Protein AF-A4AA39-F1 (afdb_monomer_lite)

Structure (mmCIF, N/CA/C/O backbone):
data_AF-A4AA39-F1
#
_entry.id   AF-A4AA39-F1
#
loop_
_atom_site.group_PDB
_atom_site.id
_atom_site.type_symbol
_atom_site.label_atom_id
_atom_site.label_alt_id
_atom_site.label_comp_id
_atom_site.label_asym_id
_atom_site.label_entity_id
_atom_site.label_seq_id
_atom_site.pdbx_PDB_ins_code
_atom_site.Cartn_x
_atom_site.Cartn_y
_atom_site.Cartn_z
_atom_site.occupancy
_atom_site.B_iso_or_equiv
_atom_site.auth_seq_id
_atom_site.auth_comp_id
_atom_site.auth_asym_id
_atom_site.auth_atom_id
_atom_site.pdbx_PDB_model_num
ATOM 1 N N . MET A 1 1 ? -2.247 -11.166 59.926 1.00 53.53 1 MET A N 1
ATOM 2 C CA . MET A 1 1 ? -1.351 -10.716 58.838 1.00 53.53 1 MET A CA 1
ATOM 3 C C . MET A 1 1 ? -1.398 -11.515 57.515 1.00 53.53 1 MET A C 1
ATOM 5 O O . MET A 1 1 ? -1.023 -10.914 56.520 1.00 53.53 1 MET A O 1
ATOM 9 N N . PRO A 1 2 ? -1.896 -12.773 57.391 1.00 58.19 2 PRO A N 1
ATOM 10 C CA . PRO A 1 2 ? -1.869 -13.484 56.094 1.00 58.19 2 PRO A CA 1
ATOM 11 C C . PRO A 1 2 ? -2.984 -13.067 55.110 1.00 58.19 2 PRO A C 1
ATOM 13 O O . PRO A 1 2 ? -2.856 -13.269 53.908 1.00 58.19 2 PRO A O 1
ATOM 16 N N . ARG A 1 3 ? -4.067 -12.438 55.597 1.00 57.50 3 ARG A N 1
ATOM 17 C CA . ARG A 1 3 ? -5.190 -11.965 54.760 1.00 57.50 3 ARG A CA 1
ATOM 18 C C . ARG A 1 3 ? -4.828 -10.789 53.842 1.00 57.50 3 ARG A C 1
ATOM 20 O O . ARG A 1 3 ? -5.384 -10.689 52.757 1.00 57.50 3 ARG A O 1
ATOM 27 N N . LEU A 1 4 ? -3.886 -9.934 54.253 1.00 57.97 4 LEU A N 1
ATOM 28 C CA . LEU A 1 4 ? -3.425 -8.780 53.466 1.00 57.97 4 LEU A CA 1
ATOM 29 C C . LEU A 1 4 ? -2.544 -9.201 52.281 1.00 57.97 4 LEU A C 1
ATOM 31 O O . LEU A 1 4 ? -2.683 -8.657 51.191 1.00 57.97 4 LEU A O 1
ATOM 35 N N . LEU A 1 5 ? -1.703 -10.223 52.470 1.00 58.91 5 LEU A N 1
ATOM 36 C CA . LEU A 1 5 ? -0.867 -10.786 51.404 1.00 58.91 5 LEU A CA 1
ATOM 37 C C . LEU A 1 5 ? -1.705 -11.475 50.320 1.00 58.91 5 LEU A C 1
ATOM 39 O O . LEU A 1 5 ? -1.404 -11.353 49.136 1.00 58.91 5 LEU A O 1
ATOM 43 N N . LEU A 1 6 ? -2.796 -12.137 50.716 1.00 59.50 6 LEU A N 1
ATOM 44 C CA . LEU A 1 6 ? -3.707 -12.808 49.787 1.00 59.50 6 LEU A CA 1
ATOM 45 C C . LEU A 1 6 ? -4.495 -11.808 48.923 1.00 59.50 6 LEU A C 1
ATOM 47 O O . LEU A 1 6 ? -4.733 -12.062 47.746 1.00 59.50 6 LEU A O 1
ATOM 51 N N . PHE A 1 7 ? -4.842 -10.647 49.487 1.00 60.78 7 PHE A N 1
ATOM 52 C CA . PHE A 1 7 ? -5.518 -9.570 48.758 1.00 60.78 7 PHE A CA 1
ATOM 53 C C . PHE A 1 7 ? -4.586 -8.887 47.749 1.00 60.78 7 PHE A C 1
ATOM 55 O O . PHE A 1 7 ? -5.000 -8.595 46.630 1.00 60.78 7 PHE A O 1
ATOM 62 N N . MET A 1 8 ? -3.313 -8.684 48.109 1.00 61.06 8 MET A N 1
ATOM 63 C CA . MET A 1 8 ? -2.340 -8.053 47.211 1.00 61.06 8 MET A CA 1
ATOM 64 C C . MET A 1 8 ? -1.991 -8.938 46.003 1.00 61.06 8 MET A C 1
ATOM 66 O O . MET A 1 8 ? -1.833 -8.432 44.894 1.00 61.06 8 MET A O 1
ATOM 70 N N . PHE A 1 9 ? -1.955 -10.262 46.189 1.00 60.12 9 PHE A N 1
ATOM 71 C CA . PHE A 1 9 ? -1.766 -11.217 45.090 1.00 60.12 9 PHE A CA 1
ATOM 72 C C . PHE A 1 9 ? -2.962 -11.255 44.123 1.00 60.12 9 PHE A C 1
ATOM 74 O O . PHE A 1 9 ? -2.787 -11.492 42.929 1.00 60.12 9 PHE A O 1
ATOM 81 N N . LEU A 1 10 ? -4.176 -10.984 44.620 1.00 60.03 10 LEU A N 1
ATOM 82 C CA . LEU A 1 10 ? -5.394 -10.978 43.808 1.00 60.03 10 LEU A CA 1
ATOM 83 C C . LEU A 1 10 ? -5.475 -9.754 42.879 1.00 60.03 10 LEU A C 1
ATOM 85 O O . LEU A 1 10 ? -5.942 -9.870 41.748 1.00 60.03 10 LEU A O 1
ATOM 89 N N . VAL A 1 11 ? -4.992 -8.593 43.335 1.00 63.50 11 VAL A N 1
ATOM 90 C CA . VAL A 1 11 ? -4.992 -7.350 42.542 1.00 63.50 11 VAL A CA 1
ATOM 91 C C . VAL A 1 11 ? -3.989 -7.430 41.384 1.00 63.50 11 VAL A C 1
ATOM 93 O O . VAL A 1 11 ? -4.296 -6.984 40.281 1.00 63.50 11 VAL A O 1
ATOM 96 N N . LEU A 1 12 ? -2.839 -8.083 41.586 1.00 59.12 12 LEU A N 1
ATOM 97 C CA . LEU A 1 12 ? -1.789 -8.201 40.564 1.00 59.12 12 LEU A CA 1
ATOM 98 C C . LEU A 1 12 ? -2.187 -9.087 39.366 1.00 59.12 12 LEU A C 1
ATOM 100 O O . LEU A 1 12 ? -1.704 -8.888 38.255 1.00 59.12 12 LEU A O 1
ATOM 104 N N . ALA A 1 13 ? -3.087 -10.056 39.562 1.00 59.88 13 ALA A N 1
ATOM 105 C CA . ALA A 1 13 ? -3.546 -10.936 38.484 1.00 59.88 13 ALA A CA 1
ATOM 106 C C . ALA A 1 13 ? -4.525 -10.244 37.513 1.00 59.88 13 ALA A C 1
ATOM 108 O O . ALA A 1 13 ? -4.680 -10.679 36.368 1.00 59.88 13 ALA A O 1
ATOM 109 N N . MET A 1 14 ? -5.177 -9.160 37.946 1.00 58.38 14 MET A N 1
ATOM 110 C CA . MET A 1 14 ? -6.270 -8.522 37.206 1.00 58.38 14 MET A CA 1
ATOM 111 C C . MET A 1 14 ? -5.785 -7.564 36.102 1.00 58.38 14 MET A C 1
ATOM 113 O O . MET A 1 14 ? -6.534 -7.267 35.171 1.00 58.38 14 MET A O 1
ATOM 117 N N . GLU A 1 15 ? -4.520 -7.134 36.139 1.00 57.38 15 GLU A N 1
ATOM 118 C CA . GLU A 1 15 ? -3.961 -6.172 35.174 1.00 57.38 15 GLU A CA 1
ATOM 119 C C . GLU A 1 15 ? -3.724 -6.767 33.773 1.00 57.38 15 GLU A C 1
ATOM 121 O O . GLU A 1 15 ? -3.654 -6.042 32.780 1.00 57.38 15 GLU A O 1
ATOM 126 N N . THR A 1 16 ? -3.659 -8.096 33.647 1.00 56.00 16 THR A N 1
ATOM 127 C CA . THR A 1 16 ? -3.307 -8.759 32.375 1.00 56.00 16 THR A CA 1
ATOM 128 C C . THR A 1 16 ? -4.465 -8.873 31.373 1.00 56.00 16 THR A C 1
ATOM 130 O O . THR A 1 16 ? -4.247 -9.204 30.206 1.00 56.00 16 THR A O 1
ATOM 133 N N . LEU A 1 17 ? -5.698 -8.551 31.780 1.00 57.00 17 LEU A N 1
ATOM 134 C CA . LEU A 1 17 ? -6.898 -8.676 30.939 1.00 57.00 17 LEU A CA 1
ATOM 135 C C . LEU A 1 17 ? -7.132 -7.494 29.983 1.00 57.00 17 LEU A C 1
ATOM 137 O O . LEU A 1 17 ? -7.924 -7.620 29.048 1.00 57.00 17 LEU A O 1
ATOM 141 N N . PHE A 1 18 ? -6.423 -6.374 30.150 1.00 55.81 18 PHE A N 1
ATOM 142 C CA . PHE A 1 18 ? -6.586 -5.174 29.315 1.00 55.81 18 PHE A CA 1
ATOM 143 C C . PHE A 1 18 ? -5.608 -5.082 28.134 1.00 55.81 18 PHE A C 1
ATOM 145 O O . PHE A 1 18 ? -5.394 -4.007 27.573 1.00 55.81 18 PHE A O 1
ATOM 152 N N . ALA A 1 19 ? -5.052 -6.206 27.678 1.00 56.84 19 ALA A N 1
ATOM 153 C CA . ALA A 1 19 ? -4.394 -6.257 26.376 1.00 56.84 19 ALA A CA 1
ATOM 154 C C . ALA A 1 19 ? -5.458 -6.209 25.260 1.00 56.84 19 ALA A C 1
ATOM 156 O O . ALA A 1 19 ? -5.891 -7.237 24.733 1.00 56.84 19 ALA A O 1
ATOM 157 N N . ALA A 1 20 ? -5.912 -4.999 24.916 1.00 59.78 20 ALA A N 1
ATOM 158 C CA . ALA A 1 20 ? -6.841 -4.758 23.818 1.00 59.78 20 ALA A CA 1
ATOM 159 C C . ALA A 1 20 ? -6.250 -5.309 22.511 1.00 59.78 20 ALA A C 1
ATOM 161 O O . ALA A 1 20 ? -5.331 -4.732 21.925 1.00 59.78 20 ALA A O 1
ATOM 162 N N . LYS A 1 21 ? -6.766 -6.455 22.053 1.00 60.72 21 LYS A N 1
ATOM 163 C CA . LYS A 1 21 ? -6.375 -7.025 20.761 1.00 60.72 21 LYS A CA 1
ATOM 164 C C . LYS A 1 21 ? -6.709 -6.006 19.667 1.00 60.72 21 LYS A C 1
ATOM 166 O O . LYS A 1 21 ? -7.826 -5.483 19.669 1.00 60.72 21 LYS A O 1
ATOM 171 N N . PRO A 1 22 ? -5.788 -5.714 18.732 1.00 65.69 22 PRO A N 1
ATOM 172 C CA . PRO A 1 22 ? -6.087 -4.771 17.669 1.00 65.69 22 PRO A CA 1
ATOM 173 C C . PRO A 1 22 ? -7.257 -5.291 16.835 1.00 65.69 22 PRO A C 1
ATOM 175 O O . PRO A 1 22 ? -7.309 -6.477 16.501 1.00 65.69 22 PRO A O 1
ATOM 178 N N . ASP A 1 23 ? -8.175 -4.397 16.478 1.00 82.38 23 ASP A N 1
ATOM 179 C CA . ASP A 1 23 ? -9.260 -4.698 15.549 1.00 82.38 23 ASP A CA 1
ATOM 180 C C . ASP A 1 23 ? -8.668 -5.303 14.259 1.00 82.38 23 ASP A C 1
ATOM 182 O O . ASP A 1 23 ? -7.779 -4.716 13.631 1.00 82.38 23 ASP A O 1
ATOM 186 N N . LYS A 1 24 ? -9.137 -6.494 13.861 1.00 88.38 24 LYS A N 1
ATOM 187 C CA . LYS A 1 24 ? -8.674 -7.183 12.643 1.00 88.38 24 LYS A CA 1
ATOM 188 C C . LYS A 1 24 ? -8.826 -6.297 11.401 1.00 88.38 24 LYS A C 1
ATOM 190 O O . LYS A 1 24 ? -7.977 -6.343 10.509 1.00 88.38 24 LYS A O 1
ATOM 195 N N . ALA A 1 25 ? -9.866 -5.463 11.345 1.00 90.62 25 ALA A N 1
ATOM 196 C CA . ALA A 1 25 ? -10.062 -4.519 10.251 1.00 90.62 25 ALA A CA 1
ATOM 197 C C . ALA A 1 25 ? -8.987 -3.420 10.257 1.00 90.62 25 ALA A C 1
ATOM 199 O O . ALA A 1 25 ? -8.456 -3.069 9.202 1.00 90.62 25 ALA A O 1
ATOM 200 N N . LEU A 1 26 ? -8.606 -2.926 11.439 1.00 92.00 26 LEU A N 1
ATOM 201 C CA . LEU A 1 26 ? -7.517 -1.960 11.576 1.00 92.00 26 LEU A CA 1
ATOM 202 C C . LEU A 1 26 ? -6.178 -2.570 11.144 1.00 92.00 26 LEU A C 1
ATOM 204 O O . LEU A 1 26 ? -5.452 -1.937 10.379 1.00 92.00 26 LEU A O 1
ATOM 208 N N . GLN A 1 27 ? -5.869 -3.800 11.565 1.00 92.88 27 GLN A N 1
ATOM 209 C CA . GLN A 1 27 ? -4.649 -4.498 11.132 1.00 92.88 27 GLN A CA 1
ATOM 210 C C . GLN A 1 27 ? -4.598 -4.663 9.612 1.00 92.88 27 GLN A C 1
ATOM 212 O O . GLN A 1 27 ? -3.564 -4.399 8.996 1.00 92.88 27 GLN A O 1
ATOM 217 N N . ARG A 1 28 ? -5.724 -5.033 8.987 1.00 94.88 28 ARG A N 1
ATOM 218 C CA . ARG A 1 28 ? -5.803 -5.126 7.525 1.00 94.88 28 ARG A CA 1
ATOM 219 C C . ARG A 1 28 ? -5.511 -3.780 6.865 1.00 94.88 28 ARG A C 1
ATOM 221 O O . ARG A 1 28 ? -4.747 -3.731 5.906 1.00 94.88 28 ARG A O 1
ATOM 228 N N . CYS A 1 29 ? -6.070 -2.693 7.386 1.00 95.81 29 CYS A N 1
ATOM 229 C CA . CYS A 1 29 ? -5.835 -1.356 6.849 1.00 95.81 29 CYS A CA 1
ATOM 230 C C . CYS A 1 29 ? -4.399 -0.864 7.048 1.00 95.81 29 CYS A C 1
ATOM 232 O O . CYS A 1 29 ? -3.855 -0.221 6.150 1.00 95.81 29 CYS A O 1
ATOM 234 N N . ILE A 1 30 ? -3.770 -1.200 8.178 1.00 95.00 30 ILE A N 1
ATOM 235 C CA . ILE A 1 30 ? -2.346 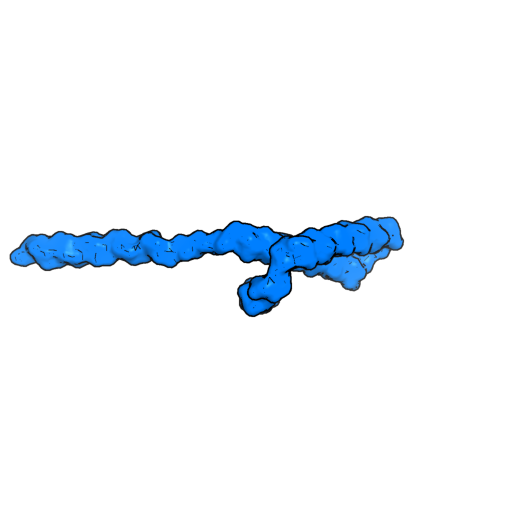-0.934 8.419 1.00 95.00 30 ILE A CA 1
ATOM 236 C C . ILE A 1 30 ? -1.500 -1.642 7.358 1.00 95.00 30 ILE A C 1
ATOM 238 O O . ILE A 1 30 ? -0.705 -0.990 6.686 1.00 95.00 30 ILE A O 1
ATOM 242 N N . TYR A 1 31 ? -1.738 -2.937 7.139 1.00 95.75 31 TYR A N 1
ATOM 243 C CA . TYR A 1 31 ? -1.029 -3.720 6.127 1.00 95.75 31 TYR A CA 1
ATOM 244 C C . TYR A 1 31 ? -1.174 -3.126 4.717 1.00 95.75 31 TYR A C 1
ATOM 246 O O . TYR A 1 31 ? -0.190 -2.973 3.991 1.00 95.75 31 TYR A O 1
ATOM 254 N N . LEU A 1 32 ? -2.397 -2.765 4.317 1.00 97.31 32 LEU A N 1
ATOM 255 C CA . LEU A 1 32 ? -2.646 -2.168 3.002 1.00 97.31 32 LEU A CA 1
ATOM 256 C C . LEU A 1 32 ? -1.909 -0.829 2.850 1.00 97.31 32 LEU A C 1
ATOM 258 O O . LEU A 1 32 ? -1.253 -0.606 1.832 1.00 97.31 32 LEU A O 1
ATOM 262 N N . SER A 1 33 ? -1.947 0.022 3.881 1.00 96.62 33 SER A N 1
ATOM 263 C CA . SER A 1 33 ? -1.220 1.298 3.908 1.00 96.62 33 SER A CA 1
ATOM 264 C C . SER A 1 33 ? 0.291 1.099 3.754 1.00 96.62 33 SER A C 1
ATOM 266 O O . SER A 1 33 ? 0.926 1.776 2.948 1.00 96.62 33 SER A O 1
ATOM 268 N N . GLU A 1 34 ? 0.867 0.126 4.463 1.00 96.50 34 GLU A N 1
ATOM 269 C CA . GLU A 1 34 ? 2.296 -0.201 4.376 1.00 96.50 34 GLU A CA 1
ATOM 270 C C . GLU A 1 34 ? 2.707 -0.666 2.984 1.00 96.50 34 GLU A C 1
ATOM 272 O O . GLU A 1 34 ? 3.763 -0.277 2.483 1.00 96.50 34 GLU A O 1
ATOM 277 N N . LYS A 1 35 ? 1.881 -1.483 2.322 1.00 98.00 35 LYS A N 1
ATOM 278 C CA . LYS A 1 35 ? 2.171 -1.918 0.951 1.00 98.00 35 LYS A CA 1
ATOM 279 C C . LYS A 1 35 ? 2.132 -0.744 -0.023 1.00 98.00 35 LYS A C 1
ATOM 281 O O . LYS A 1 35 ? 3.026 -0.636 -0.865 1.00 98.00 35 LYS A O 1
ATOM 286 N N . ILE A 1 36 ? 1.164 0.162 0.113 1.00 98.00 36 ILE A N 1
ATOM 287 C CA . ILE A 1 36 ? 1.091 1.384 -0.704 1.00 98.00 36 ILE A CA 1
ATOM 288 C 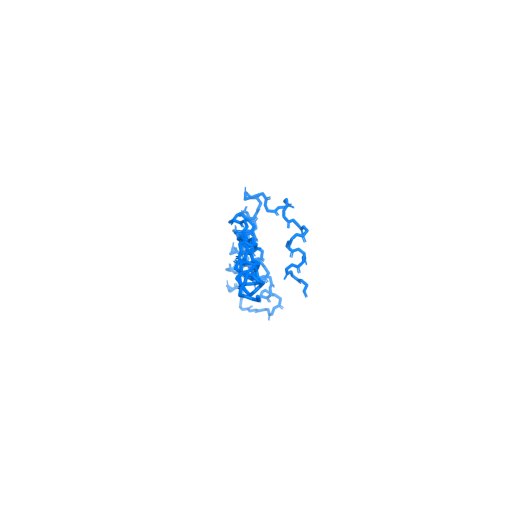C . ILE A 1 36 ? 2.353 2.234 -0.509 1.00 98.00 36 ILE A C 1
ATOM 290 O O . ILE A 1 36 ? 2.969 2.661 -1.494 1.00 98.00 36 ILE A O 1
ATOM 294 N N . GLU A 1 37 ? 2.777 2.444 0.736 1.00 96.94 37 GLU A N 1
ATOM 295 C CA . GLU A 1 37 ? 3.996 3.193 1.060 1.00 96.94 37 GLU A CA 1
ATOM 296 C C . GLU A 1 37 ? 5.252 2.513 0.525 1.00 96.94 37 GLU A C 1
ATOM 298 O O . GLU A 1 37 ? 6.087 3.173 -0.091 1.00 96.94 37 GLU A O 1
ATOM 303 N N . HIS A 1 38 ? 5.357 1.194 0.669 1.00 97.50 38 HIS A N 1
ATOM 304 C CA . HIS A 1 38 ? 6.475 0.411 0.159 1.00 97.50 38 HIS A CA 1
ATOM 305 C C . HIS A 1 38 ? 6.662 0.601 -1.353 1.00 97.50 38 HIS A C 1
ATOM 307 O O . HIS A 1 38 ? 7.748 0.975 -1.803 1.00 97.50 38 HIS A O 1
ATOM 313 N N . TYR A 1 39 ? 5.606 0.416 -2.153 1.00 98.19 39 TYR A N 1
ATOM 314 C CA . TYR A 1 39 ? 5.706 0.621 -3.604 1.00 98.19 39 TYR A CA 1
ATOM 315 C C . TYR A 1 39 ? 5.895 2.094 -3.980 1.00 98.19 39 TYR A C 1
ATOM 317 O O . TYR A 1 39 ? 6.544 2.392 -4.986 1.00 98.19 39 TYR A O 1
ATOM 325 N N . THR A 1 40 ? 5.383 3.027 -3.174 1.00 97.44 40 THR A N 1
ATOM 326 C CA . THR A 1 40 ? 5.664 4.460 -3.343 1.00 97.44 40 THR A CA 1
ATOM 327 C C . THR A 1 40 ? 7.149 4.753 -3.122 1.00 97.44 40 THR A C 1
ATOM 329 O O . THR A 1 40 ? 7.763 5.448 -3.933 1.00 97.44 40 THR A O 1
ATOM 332 N N . ALA A 1 41 ? 7.754 4.181 -2.081 1.00 97.75 41 ALA A N 1
ATOM 333 C CA . ALA A 1 41 ? 9.171 4.327 -1.777 1.00 97.75 41 ALA A CA 1
ATOM 334 C C . ALA A 1 41 ? 10.056 3.701 -2.864 1.00 97.75 41 ALA A C 1
ATOM 336 O O . ALA A 1 41 ? 11.002 4.344 -3.314 1.00 97.75 41 ALA A O 1
ATOM 337 N N . LEU A 1 42 ? 9.727 2.497 -3.347 1.00 97.81 42 LEU A N 1
ATOM 338 C CA . LEU A 1 42 ? 10.444 1.867 -4.464 1.00 97.81 42 LEU A CA 1
ATOM 339 C C . LEU A 1 42 ? 10.427 2.742 -5.720 1.00 97.81 42 LEU A C 1
ATOM 341 O O . LEU A 1 42 ? 11.465 2.970 -6.333 1.00 97.81 42 LEU A O 1
ATOM 345 N N . ARG A 1 43 ? 9.266 3.305 -6.070 1.00 96.50 43 ARG A N 1
ATOM 346 C CA . ARG A 1 43 ? 9.155 4.223 -7.212 1.00 96.50 43 ARG A CA 1
ATOM 347 C C . ARG A 1 43 ? 9.980 5.494 -7.035 1.00 96.50 43 ARG A C 1
ATOM 349 O O . ARG A 1 43 ? 10.577 5.939 -8.006 1.00 96.50 43 ARG A O 1
ATOM 356 N N . ARG A 1 44 ? 10.018 6.064 -5.826 1.00 96.62 44 ARG A N 1
ATOM 357 C CA . ARG A 1 44 ? 10.837 7.250 -5.517 1.00 96.62 44 ARG A CA 1
ATOM 358 C C . ARG A 1 44 ? 12.334 6.967 -5.619 1.00 96.62 44 ARG A C 1
ATOM 360 O O . ARG A 1 44 ? 13.070 7.833 -6.065 1.00 96.62 44 ARG A O 1
ATOM 367 N N . LYS A 1 45 ? 12.768 5.759 -5.246 1.00 97.56 45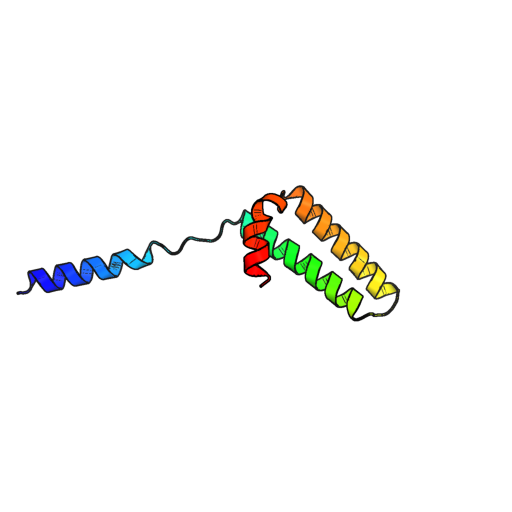 LYS A N 1
ATOM 368 C CA .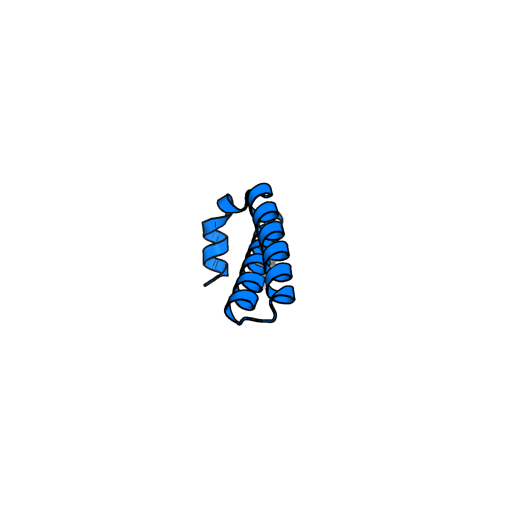 LYS A 1 45 ? 14.160 5.304 -5.411 1.00 97.56 45 LYS A CA 1
ATOM 369 C C . LYS A 1 45 ? 14.546 5.066 -6.876 1.00 97.56 45 LYS A C 1
ATOM 371 O O . LYS A 1 45 ? 15.728 4.979 -7.180 1.00 97.56 45 LYS A O 1
ATOM 376 N N . GLY A 1 46 ? 13.564 4.970 -7.771 1.00 94.69 46 GLY A N 1
ATOM 377 C CA . GLY A 1 46 ? 13.788 4.692 -9.182 1.00 94.69 46 GLY A CA 1
ATOM 378 C C . GLY A 1 46 ? 14.105 3.222 -9.464 1.00 94.69 46 GLY A C 1
ATOM 379 O O . GLY A 1 46 ? 14.269 2.382 -8.578 1.00 94.69 46 GLY A O 1
ATOM 380 N N . GLY A 1 47 ? 14.130 2.886 -10.747 1.00 96.12 47 GLY A N 1
ATOM 381 C CA . GLY A 1 47 ? 14.395 1.543 -11.243 1.00 96.12 47 GLY A CA 1
ATOM 382 C C . GLY A 1 47 ? 14.172 1.484 -12.748 1.00 96.12 47 GLY A C 1
ATOM 383 O O . GLY A 1 47 ? 13.743 2.455 -13.361 1.00 96.12 47 GLY A O 1
ATOM 384 N N . SER A 1 48 ? 14.428 0.327 -13.353 1.00 98.12 48 SER A N 1
ATOM 385 C CA . SER A 1 48 ? 14.085 0.100 -14.764 1.00 98.12 48 SER A CA 1
ATOM 386 C C . SER A 1 48 ? 12.598 0.380 -15.020 1.00 98.12 48 SER A C 1
ATOM 388 O O . SER A 1 48 ? 11.765 0.068 -14.161 1.00 98.12 48 SER A O 1
ATOM 390 N N . SER A 1 49 ? 12.256 0.845 -16.220 1.00 97.31 49 SER A N 1
ATOM 391 C CA . SER A 1 49 ? 10.876 1.114 -16.652 1.00 97.31 49 SER A CA 1
ATOM 392 C C . SER A 1 49 ? 9.909 -0.043 -16.355 1.00 97.31 49 SER A C 1
ATOM 394 O O . SER A 1 49 ? 8.834 0.181 -15.795 1.00 97.31 49 SER A O 1
ATOM 396 N N . ALA A 1 50 ? 10.323 -1.286 -16.623 1.00 98.00 50 ALA A N 1
ATOM 397 C CA . ALA A 1 50 ? 9.546 -2.493 -16.328 1.00 98.00 50 ALA A CA 1
ATOM 398 C C . ALA A 1 50 ? 9.235 -2.650 -14.825 1.00 98.00 50 ALA A C 1
ATOM 400 O O . ALA A 1 50 ? 8.085 -2.868 -14.437 1.00 98.00 50 ALA A O 1
ATOM 401 N N . ARG A 1 51 ? 10.240 -2.464 -13.956 1.00 98.12 51 ARG A N 1
ATOM 402 C CA . ARG A 1 51 ? 10.062 -2.481 -12.490 1.00 98.12 51 ARG A CA 1
ATOM 403 C C . ARG A 1 51 ? 9.122 -1.372 -12.028 1.00 98.12 51 ARG A C 1
ATOM 405 O O . ARG A 1 51 ? 8.188 -1.641 -11.278 1.00 98.12 51 ARG A O 1
ATOM 412 N N . MET A 1 52 ? 9.303 -0.151 -12.528 1.00 98.00 52 MET A N 1
ATOM 413 C CA . MET A 1 52 ? 8.422 0.973 -12.198 1.00 98.00 52 MET A CA 1
ATOM 414 C C . MET A 1 52 ? 6.966 0.732 -12.616 1.00 98.00 52 MET A C 1
ATOM 416 O O . MET A 1 52 ? 6.047 1.106 -11.879 1.00 98.00 52 MET A O 1
ATOM 420 N N . ALA A 1 53 ? 6.741 0.104 -13.774 1.00 98.12 53 ALA A N 1
ATOM 421 C CA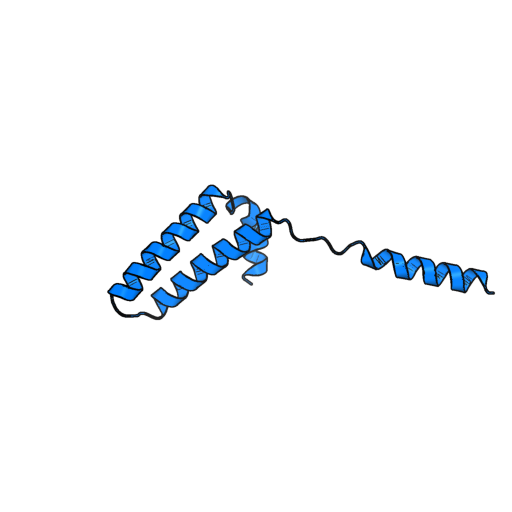 . ALA A 1 53 ? 5.409 -0.271 -14.238 1.00 98.12 53 ALA A CA 1
ATOM 422 C C . ALA A 1 53 ? 4.776 -1.346 -13.340 1.00 98.12 53 ALA A C 1
ATOM 424 O O . ALA A 1 53 ? 3.626 -1.193 -12.925 1.00 98.12 53 ALA A O 1
ATOM 425 N N . SER A 1 54 ? 5.545 -2.371 -12.967 1.00 98.19 54 SER A N 1
ATOM 426 C CA . SER A 1 54 ? 5.106 -3.404 -12.023 1.00 98.19 54 SER A CA 1
ATOM 427 C C . SER A 1 54 ? 4.726 -2.807 -10.662 1.00 98.19 54 SER A C 1
ATOM 429 O O . SER A 1 54 ? 3.619 -3.028 -10.171 1.00 98.19 54 SER A O 1
ATOM 431 N N . TRP A 1 55 ? 5.569 -1.941 -10.091 1.00 98.50 55 TRP A N 1
ATOM 432 C CA . TRP A 1 55 ? 5.264 -1.261 -8.828 1.00 98.50 55 TRP A CA 1
ATOM 433 C C . TRP A 1 55 ? 4.041 -0.348 -8.925 1.00 98.50 55 TRP A C 1
ATOM 435 O O . TRP A 1 55 ? 3.286 -0.258 -7.959 1.00 98.50 55 TRP A O 1
ATOM 445 N N . ARG A 1 56 ? 3.814 0.310 -10.077 1.00 97.94 56 ARG A N 1
ATOM 446 C CA . ARG A 1 56 ? 2.576 1.070 -10.332 1.00 97.94 56 ARG A CA 1
ATOM 447 C C . ARG A 1 56 ? 1.359 0.167 -10.172 1.00 97.94 56 ARG A C 1
ATOM 449 O O . ARG A 1 56 ? 0.477 0.493 -9.390 1.00 97.94 56 ARG A O 1
ATOM 456 N N . LYS A 1 57 ? 1.351 -0.964 -10.882 1.00 98.44 57 LYS A N 1
ATOM 457 C CA . LYS A 1 57 ? 0.238 -1.917 -10.882 1.00 98.44 57 LYS A CA 1
ATOM 458 C C . LYS A 1 57 ? -0.019 -2.471 -9.481 1.00 98.44 57 LYS A C 1
ATOM 460 O O . LYS A 1 57 ? -1.157 -2.455 -9.023 1.00 98.44 57 LYS A O 1
ATOM 465 N N . SER A 1 58 ? 1.036 -2.891 -8.781 1.00 98.31 58 SER A N 1
ATOM 466 C CA . SER A 1 58 ? 0.924 -3.384 -7.405 1.00 98.31 58 SER A CA 1
ATOM 467 C C . SER A 1 58 ? 0.367 -2.318 -6.467 1.00 98.31 58 SER A C 1
ATOM 469 O O . SER A 1 58 ? -0.582 -2.593 -5.741 1.00 98.31 58 SER A O 1
ATOM 471 N N . ARG A 1 59 ? 0.894 -1.087 -6.513 1.00 98.44 59 ARG A N 1
ATOM 472 C CA . ARG A 1 59 ? 0.388 0.028 -5.700 1.00 98.44 59 ARG A CA 1
ATOM 473 C C . ARG A 1 59 ? -1.096 0.288 -5.961 1.00 98.44 59 ARG A C 1
ATOM 475 O O . ARG A 1 59 ? -1.845 0.360 -4.998 1.00 98.44 59 ARG A O 1
ATOM 482 N N . SER A 1 60 ? -1.511 0.375 -7.227 1.00 98.44 60 SER A N 1
ATOM 483 C CA . SER A 1 60 ? -2.914 0.610 -7.596 1.00 98.44 60 SER A CA 1
ATOM 484 C C . SER A 1 60 ? -3.847 -0.473 -7.057 1.00 98.44 60 SER A C 1
ATOM 486 O O . SER A 1 60 ? -4.897 -0.144 -6.519 1.00 98.44 60 SER A O 1
ATOM 488 N N . ARG A 1 61 ? -3.436 -1.747 -7.105 1.00 98.56 61 ARG A N 1
ATOM 489 C CA . ARG A 1 61 ? -4.202 -2.843 -6.495 1.00 98.56 61 ARG A CA 1
ATOM 490 C C . ARG A 1 61 ? -4.390 -2.642 -4.988 1.00 98.56 61 ARG A C 1
ATOM 492 O O . ARG A 1 61 ? -5.496 -2.789 -4.482 1.00 98.56 61 ARG A O 1
ATOM 499 N N . TYR A 1 62 ? -3.325 -2.306 -4.259 1.00 98.44 62 TYR A N 1
ATOM 500 C CA . TYR A 1 62 ? -3.437 -2.080 -2.815 1.00 98.44 62 TYR A CA 1
ATOM 501 C C . TYR A 1 62 ? -4.257 -0.830 -2.474 1.00 98.44 62 TYR A C 1
ATOM 503 O O . TYR A 1 62 ? -4.951 -0.833 -1.462 1.00 98.44 62 TYR A O 1
ATOM 511 N N . GLU A 1 63 ? -4.214 0.217 -3.304 1.00 98.06 63 GLU A N 1
ATOM 512 C CA . GLU A 1 63 ? -5.076 1.399 -3.155 1.00 98.06 63 GLU A CA 1
ATOM 513 C C . GLU A 1 63 ? -6.554 1.057 -3.339 1.00 98.06 63 GLU A C 1
ATOM 515 O O . GLU A 1 63 ? -7.386 1.483 -2.539 1.00 98.06 63 GLU A O 1
ATOM 520 N N . GLU A 1 64 ? -6.876 0.250 -4.347 1.00 98.38 64 GLU A N 1
ATOM 521 C CA . GLU A 1 64 ? -8.232 -0.242 -4.566 1.00 98.38 64 GLU A CA 1
ATOM 522 C C . GLU A 1 64 ? -8.712 -1.082 -3.377 1.00 98.38 64 GLU A C 1
ATOM 524 O O . GLU A 1 64 ? -9.752 -0.780 -2.795 1.00 98.38 64 GLU A O 1
ATOM 529 N N . GLU A 1 65 ? -7.920 -2.062 -2.928 1.00 97.75 65 GLU A N 1
ATOM 530 C CA . GLU A 1 65 ? -8.246 -2.860 -1.739 1.00 97.75 65 GLU A CA 1
ATOM 531 C C . GLU A 1 65 ? -8.419 -1.979 -0.486 1.00 97.75 65 GLU A C 1
ATOM 533 O O . GLU A 1 65 ? -9.320 -2.213 0.321 1.00 97.75 65 GLU A O 1
ATOM 538 N N . PHE A 1 66 ? -7.595 -0.938 -0.323 1.00 97.56 66 PHE A N 1
ATOM 539 C CA . PHE A 1 66 ? -7.690 0.017 0.785 1.00 97.56 66 PHE A CA 1
ATOM 540 C C . PHE A 1 66 ? -8.990 0.830 0.742 1.00 97.56 66 PHE A C 1
ATOM 542 O O . PHE A 1 66 ? -9.602 1.094 1.785 1.00 97.56 66 PHE A O 1
ATOM 549 N N . HIS A 1 67 ? -9.423 1.235 -0.453 1.00 96.31 67 HIS A N 1
ATOM 550 C CA . HIS A 1 67 ? -10.685 1.939 -0.650 1.00 96.31 67 HIS A CA 1
ATOM 551 C C . HIS A 1 67 ? -11.884 1.024 -0.401 1.00 96.31 67 HIS A C 1
ATOM 553 O O . HIS A 1 67 ? -12.751 1.387 0.396 1.00 96.31 67 HIS A O 1
ATOM 559 N N . THR A 1 68 ? -11.882 -0.174 -0.983 1.00 96.88 68 THR A N 1
ATOM 560 C CA . THR A 1 68 ? -12.945 -1.178 -0.829 1.00 96.88 68 THR A CA 1
ATOM 561 C C . THR A 1 68 ? -13.103 -1.631 0.622 1.00 96.88 68 THR A C 1
ATOM 563 O O . THR A 1 68 ? -14.220 -1.754 1.114 1.00 96.88 68 THR A O 1
ATOM 566 N N . ALA A 1 69 ? -12.002 -1.796 1.361 1.00 94.25 69 ALA A N 1
ATOM 567 C CA . ALA A 1 69 ? -12.033 -2.135 2.787 1.00 94.25 69 ALA A CA 1
ATOM 568 C C . ALA A 1 69 ? -12.493 -0.974 3.700 1.00 94.25 69 ALA A C 1
ATOM 570 O O . ALA A 1 69 ? -12.572 -1.131 4.922 1.00 94.25 69 ALA A O 1
ATOM 571 N N . GLY A 1 70 ? -12.777 0.210 3.144 1.00 95.25 70 GLY A N 1
ATOM 572 C CA . GLY A 1 70 ? -13.251 1.364 3.906 1.00 95.25 70 GLY A CA 1
ATOM 573 C C . GLY A 1 70 ? -12.204 1.926 4.871 1.00 95.25 70 GLY A C 1
ATOM 574 O O . GLY A 1 70 ? -12.557 2.532 5.884 1.00 95.25 70 GLY A O 1
ATOM 575 N N . CYS A 1 71 ? -10.911 1.757 4.577 1.00 95.38 71 CYS A N 1
ATOM 576 C CA . CYS A 1 71 ? -9.825 2.086 5.505 1.00 95.38 71 CYS A CA 1
ATOM 577 C C . CYS A 1 71 ? -9.705 3.580 5.848 1.00 95.38 71 CYS A C 1
ATOM 579 O O . CYS A 1 71 ? -9.065 3.937 6.838 1.00 95.38 71 CYS A O 1
ATOM 581 N N . ARG A 1 72 ? -10.388 4.462 5.103 1.00 92.31 72 ARG A N 1
ATOM 582 C CA . ARG A 1 72 ? -10.505 5.898 5.422 1.00 92.31 72 ARG A CA 1
ATOM 583 C C . ARG A 1 72 ? -11.058 6.147 6.833 1.00 92.31 72 ARG A C 1
ATOM 585 O O . ARG A 1 72 ? -10.644 7.111 7.481 1.00 92.31 72 ARG A O 1
ATOM 592 N N . LYS A 1 73 ? -11.919 5.255 7.344 1.00 92.81 73 LYS A N 1
ATOM 593 C CA . LYS A 1 73 ? -12.474 5.344 8.708 1.00 92.81 73 LYS A CA 1
ATOM 594 C C . LYS A 1 73 ? -11.405 5.247 9.804 1.00 92.81 73 LYS A C 1
ATOM 596 O O . LYS A 1 73 ? -11.574 5.812 10.878 1.00 92.81 73 LYS A O 1
ATOM 601 N N . PHE A 1 74 ? -10.279 4.597 9.507 1.00 93.50 74 PHE A N 1
ATOM 602 C CA . PHE A 1 74 ? -9.154 4.414 10.425 1.00 93.50 74 PHE A CA 1
ATOM 603 C C . PHE A 1 74 ? -8.032 5.448 10.235 1.00 93.50 74 PHE A C 1
ATOM 605 O O . PHE A 1 74 ? -6.918 5.260 10.719 1.00 93.50 74 PHE A O 1
ATOM 612 N N . SER A 1 75 ? -8.293 6.553 9.528 1.00 89.19 75 SER A N 1
ATOM 613 C CA . SER A 1 75 ? -7.283 7.572 9.189 1.00 89.19 75 SER A CA 1
ATOM 614 C C . SER A 1 75 ? -6.501 8.118 10.392 1.00 89.19 75 SER A C 1
ATOM 616 O O . SER A 1 75 ? -5.300 8.368 10.279 1.00 89.19 75 SER A O 1
ATOM 618 N N . ARG A 1 76 ? -7.146 8.278 11.556 1.00 91.25 76 ARG A N 1
ATOM 619 C CA . ARG A 1 76 ? -6.484 8.724 12.796 1.00 91.25 76 ARG A CA 1
ATOM 620 C C . ARG A 1 76 ? -5.478 7.691 13.305 1.00 91.25 76 ARG A C 1
ATOM 622 O O . ARG A 1 76 ? -4.361 8.056 13.665 1.00 91.25 76 ARG A O 1
ATOM 629 N N . GLN A 1 77 ? -5.861 6.419 13.315 1.00 91.88 77 GLN A N 1
ATOM 630 C CA . GLN A 1 77 ? -5.019 5.306 13.748 1.00 91.88 77 GLN A CA 1
ATOM 631 C C . GLN A 1 77 ? -3.845 5.099 12.785 1.00 91.88 77 GLN A C 1
ATOM 633 O O . GLN A 1 77 ? -2.706 4.985 13.229 1.00 91.88 77 GLN A O 1
ATOM 638 N N . LEU A 1 78 ? -4.104 5.145 11.474 1.00 91.00 78 LEU A N 1
ATOM 639 C CA . LEU A 1 78 ? -3.068 5.038 10.443 1.00 91.00 78 LEU A CA 1
ATOM 640 C C . LEU A 1 78 ? -2.025 6.157 10.570 1.00 91.00 78 LEU A C 1
ATOM 642 O O . LEU A 1 78 ? -0.829 5.895 10.509 1.00 91.00 78 LEU A O 1
ATOM 646 N N . ARG A 1 79 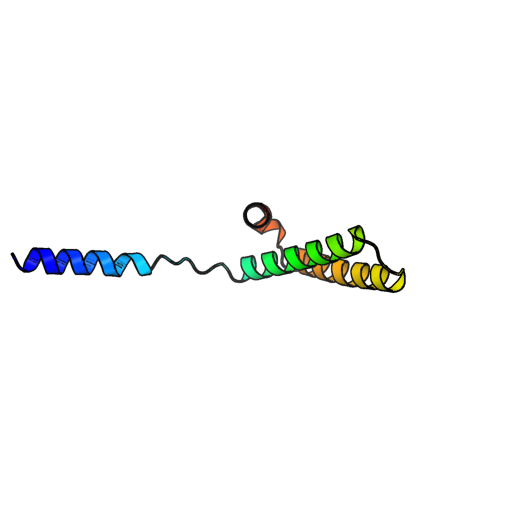? -2.459 7.395 10.848 1.00 88.94 79 ARG A N 1
ATOM 647 C CA . ARG A 1 79 ? -1.545 8.528 11.065 1.00 88.94 79 ARG A CA 1
ATOM 648 C C . ARG A 1 79 ? -0.654 8.349 12.293 1.00 88.94 79 ARG A C 1
ATOM 650 O O . ARG A 1 79 ? 0.506 8.730 12.246 1.00 88.94 79 ARG A O 1
ATOM 657 N N . ARG A 1 80 ? -1.194 7.802 13.387 1.00 88.12 80 ARG A N 1
ATOM 658 C CA . ARG A 1 80 ? -0.417 7.533 14.609 1.00 88.12 80 ARG A CA 1
ATOM 659 C C . ARG A 1 80 ? 0.628 6.447 14.391 1.00 88.12 80 ARG A C 1
ATOM 661 O O . ARG A 1 80 ? 1.720 6.568 14.914 1.00 88.12 80 ARG A O 1
ATOM 668 N N . LYS A 1 81 ? 0.283 5.414 13.623 1.00 82.50 81 LYS A N 1
ATOM 669 C CA . LYS A 1 81 ? 1.181 4.300 13.309 1.00 82.50 81 LYS A CA 1
ATOM 670 C C . LYS A 1 81 ? 2.314 4.698 12.351 1.00 82.50 81 LYS A C 1
ATOM 672 O O . LYS A 1 81 ? 3.373 4.090 12.391 1.00 82.50 81 LYS A O 1
ATOM 677 N N . ASN A 1 82 ? 2.077 5.673 11.472 1.00 67.50 82 ASN A N 1
ATOM 678 C CA . ASN A 1 82 ? 3.055 6.155 10.489 1.00 67.50 82 ASN A CA 1
ATOM 679 C C . ASN A 1 82 ? 3.948 7.306 11.002 1.00 67.50 82 ASN A C 1
ATOM 681 O O . ASN A 1 82 ? 4.705 7.869 10.212 1.00 67.50 82 ASN A O 1
ATOM 685 N N . ARG A 1 83 ? 3.815 7.699 12.274 1.00 60.78 83 ARG A N 1
ATOM 686 C CA . ARG A 1 83 ? 4.698 8.663 12.943 1.00 60.78 83 ARG A CA 1
ATOM 687 C C . ARG A 1 83 ? 5.840 7.907 13.609 1.00 60.78 83 ARG A C 1
ATOM 689 O O . ARG A 1 83 ? 6.968 8.430 13.536 1.00 60.78 83 ARG A O 1
#

Secondary structure (DSSP, 8-state):
-HHHHHHHHHHHHGGGGG--PPPHHHHHHHHHHHHHHHHHHHHHH---HHHHHHHHHHHHHHHHHHHHTTGGGGHHHHHHHT-

Organism: NCBI:txid314285

Foldseek 3Di:
DVVVVVVVVVVVVPVVPPPPDPDPLQVLLLVLVVLLVVLVVVVVVDDPPVSVVVSVVSNVVSVVVNVVSVVVVCVVVSVVVVD

Sequence (83 aa):
MPRLLLFMFLVLAMETLFAAKPDKALQRCIYLSEKIEHYTALRRKGGSSARMASWRKSRSRYEEEFHTAGCRKFSRQLRRKNR

pLDDT: mean 84.96, std 16.67, range [53.53, 98.56]

Radius of gyration: 21.99 Å; chains: 1; bounding box: 28×22×76 Å